Protein AF-A0A1I8BSD0-F1 (afdb_monomer_lite)

Structure (mmCIF, N/CA/C/O backbone):
data_AF-A0A1I8BSD0-F1
#
_entry.id   AF-A0A1I8BSD0-F1
#
loop_
_atom_site.group_PDB
_atom_site.id
_atom_site.type_symbol
_atom_site.label_atom_id
_atom_site.label_alt_id
_atom_site.label_comp_id
_atom_site.label_asym_id
_atom_site.label_entity_id
_atom_site.label_seq_id
_atom_site.pdbx_PDB_ins_code
_atom_site.Cartn_x
_atom_site.Cartn_y
_atom_site.Cartn_z
_atom_site.occupancy
_atom_site.B_iso_or_equiv
_atom_site.auth_seq_id
_atom_site.auth_comp_id
_atom_site.auth_asym_id
_atom_site.auth_atom_id
_atom_site.pdbx_PDB_model_num
ATOM 1 N N . MET A 1 1 ? -6.778 7.346 25.813 1.00 37.06 1 MET A N 1
ATOM 2 C CA . MET A 1 1 ? -6.127 8.388 24.986 1.00 37.06 1 MET A CA 1
ATOM 3 C C . MET A 1 1 ? -6.977 8.605 23.728 1.00 37.06 1 MET A C 1
ATOM 5 O O . MET A 1 1 ? -6.647 8.090 22.672 1.00 37.06 1 MET A O 1
ATOM 9 N N . SER A 1 2 ? -8.129 9.279 23.855 1.00 43.00 2 SER A N 1
ATOM 10 C CA . SER A 1 2 ? -9.107 9.476 22.762 1.00 43.00 2 SER A CA 1
ATOM 11 C C . SER A 1 2 ? -9.601 10.925 22.677 1.00 43.00 2 SER A C 1
ATOM 13 O O . SER A 1 2 ? -10.764 11.175 22.392 1.00 43.00 2 SER A O 1
ATOM 15 N N . LEU A 1 3 ? -8.726 11.895 22.939 1.00 45.66 3 LEU A N 1
ATOM 16 C CA . LEU A 1 3 ? -9.114 13.311 22.994 1.00 45.66 3 LEU A CA 1
ATOM 17 C C . LEU A 1 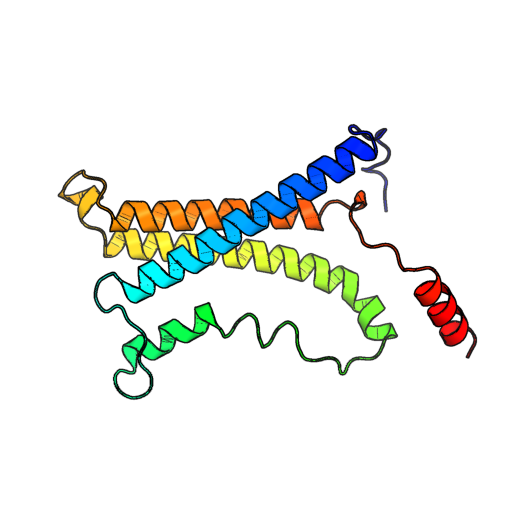3 ? -9.161 14.002 21.616 1.00 45.66 3 LEU A C 1
ATOM 19 O O . LEU A 1 3 ? -9.428 15.193 21.549 1.00 45.66 3 LEU A O 1
ATOM 23 N N . ILE A 1 4 ? -8.915 13.281 20.514 1.00 48.69 4 ILE A N 1
ATOM 24 C CA . ILE A 1 4 ? -8.903 13.850 19.148 1.00 48.69 4 ILE A CA 1
ATOM 25 C C . ILE A 1 4 ? -10.185 13.500 18.355 1.00 48.69 4 ILE A C 1
ATOM 27 O O . ILE A 1 4 ? -10.426 14.070 17.297 1.00 48.69 4 ILE A O 1
ATOM 31 N N . PHE A 1 5 ? -11.054 12.615 18.862 1.00 50.19 5 PHE A N 1
ATOM 32 C CA . PHE A 1 5 ? -12.169 12.039 18.084 1.00 50.19 5 PHE A CA 1
ATOM 33 C C . PHE A 1 5 ? -13.576 12.258 18.671 1.00 50.19 5 PHE A C 1
ATOM 35 O O . PHE A 1 5 ? -14.517 11.597 18.244 1.00 50.19 5 PHE A O 1
ATOM 42 N N . GLU A 1 6 ? -13.754 13.199 19.604 1.00 49.94 6 GLU A N 1
ATOM 43 C CA . GLU A 1 6 ? -15.087 13.622 20.084 1.00 49.94 6 GLU A CA 1
ATOM 44 C C . GLU A 1 6 ? -15.738 14.697 19.192 1.00 49.94 6 GLU A C 1
ATOM 46 O O . GLU A 1 6 ? -16.582 15.473 19.634 1.00 49.94 6 GLU A O 1
ATOM 51 N N . SER A 1 7 ? -15.359 14.782 17.915 1.00 58.72 7 SER A N 1
ATOM 52 C CA . SER A 1 7 ? -16.162 15.542 16.958 1.00 58.72 7 SER A CA 1
ATOM 53 C C . SER A 1 7 ? -17.447 14.756 16.660 1.00 58.72 7 SER A C 1
ATOM 55 O O . SER A 1 7 ? -17.380 13.535 16.475 1.00 58.72 7 SER A O 1
ATOM 57 N N . PRO A 1 8 ? -18.627 15.410 16.612 1.00 62.12 8 PRO A N 1
ATOM 58 C CA . PRO A 1 8 ? -19.833 14.747 16.137 1.00 62.12 8 PRO A CA 1
ATOM 59 C C . PRO A 1 8 ? -19.532 14.143 14.762 1.00 62.12 8 PRO A C 1
ATOM 61 O O . PRO A 1 8 ? -18.836 14.774 13.957 1.00 62.12 8 PRO A O 1
ATOM 64 N N . PRO A 1 9 ? -19.985 12.908 14.500 1.00 64.31 9 PRO A N 1
ATOM 65 C CA . PRO A 1 9 ? -19.589 12.205 13.297 1.00 64.31 9 PRO A CA 1
ATOM 66 C C . PRO A 1 9 ? -20.017 13.027 12.080 1.00 64.31 9 PRO A C 1
ATOM 68 O O . PRO A 1 9 ? -21.200 13.295 11.888 1.00 64.31 9 PRO A O 1
ATOM 71 N N . LEU A 1 10 ? -19.036 13.429 11.264 1.00 74.62 10 LEU A N 1
ATOM 72 C CA . LEU A 1 10 ? -19.262 14.186 10.026 1.00 74.62 10 LEU A CA 1
ATOM 73 C C . LEU A 1 10 ? -20.237 13.452 9.085 1.00 74.62 10 LEU A C 1
ATOM 75 O O . LEU A 1 10 ? -20.936 14.079 8.296 1.00 74.62 10 LEU A O 1
ATOM 79 N N . LEU A 1 11 ? -20.259 12.119 9.165 1.00 83.00 11 LEU A N 1
ATOM 80 C CA . LEU A 1 11 ? -21.088 11.234 8.357 1.00 83.00 11 LEU A CA 1
ATOM 81 C C . LEU A 1 11 ? -22.011 10.414 9.252 1.00 83.00 11 LEU A C 1
ATOM 83 O O . LEU A 1 11 ? -21.569 9.858 10.261 1.00 83.00 11 LEU A O 1
ATOM 87 N N . ASP A 1 12 ? -23.264 10.264 8.831 1.00 88.06 12 ASP A N 1
ATOM 88 C CA . ASP A 1 12 ? -24.178 9.329 9.479 1.00 88.06 12 ASP A CA 1
ATOM 89 C C . ASP A 1 12 ? -23.710 7.868 9.304 1.00 88.06 12 ASP A C 1
ATOM 91 O O . ASP A 1 12 ? -22.808 7.543 8.523 1.00 88.06 12 ASP A O 1
ATOM 95 N N . GLU A 1 13 ? -24.327 6.949 10.044 1.00 87.19 13 GLU A N 1
ATOM 96 C CA . GLU A 1 13 ? -23.954 5.536 10.016 1.00 87.19 13 GLU A CA 1
ATOM 97 C C . GLU A 1 13 ? -24.096 4.893 8.632 1.00 87.19 13 GLU A C 1
ATOM 99 O O . GLU A 1 13 ? -23.191 4.190 8.179 1.00 87.19 13 GLU A O 1
ATOM 104 N N . ARG A 1 14 ? -25.182 5.198 7.917 1.00 89.38 14 ARG A N 1
ATOM 105 C CA . ARG A 1 14 ? -25.447 4.689 6.567 1.00 89.38 14 ARG A CA 1
ATOM 106 C C . ARG A 1 14 ? -24.429 5.235 5.567 1.00 89.38 14 ARG A C 1
ATOM 108 O O . ARG A 1 14 ? -23.956 4.490 4.710 1.00 89.38 14 ARG A O 1
ATOM 115 N N . GLN A 1 15 ? -24.100 6.520 5.648 1.00 89.31 15 GLN A N 1
ATOM 116 C CA . GLN A 1 15 ? -23.080 7.176 4.835 1.00 89.31 15 GLN A CA 1
ATOM 117 C C . GLN A 1 15 ? -21.698 6.582 5.111 1.00 89.31 15 GLN A C 1
ATOM 119 O O . GLN A 1 15 ? -20.965 6.291 4.170 1.00 89.31 15 GLN A O 1
ATOM 124 N N . SER A 1 16 ? -21.371 6.325 6.379 1.00 89.69 16 SER A N 1
ATOM 125 C CA . SER A 1 16 ? -20.115 5.693 6.782 1.00 89.69 16 SER A CA 1
ATOM 126 C C . SER A 1 16 ? -19.973 4.275 6.220 1.00 89.69 16 SER A C 1
ATOM 128 O O . SER A 1 16 ? -18.923 3.949 5.669 1.00 89.69 16 SER A O 1
ATOM 130 N N . THR A 1 17 ? -21.024 3.450 6.280 1.00 90.44 17 THR A N 1
ATOM 131 C CA . THR A 1 17 ? -21.013 2.100 5.688 1.00 90.44 17 THR A CA 1
ATOM 132 C C . THR A 1 17 ? -20.893 2.148 4.166 1.00 90.44 17 THR A C 1
ATOM 134 O O . THR A 1 17 ? -20.159 1.357 3.577 1.00 90.44 17 THR A O 1
ATOM 137 N N . LYS A 1 18 ? -21.571 3.096 3.504 1.00 93.06 18 LYS A N 1
ATOM 138 C CA . LYS A 1 18 ? -21.417 3.301 2.056 1.00 93.06 18 LYS A CA 1
ATOM 139 C C . LYS A 1 18 ? -19.986 3.694 1.696 1.00 93.06 18 LYS A C 1
ATOM 141 O O . LYS A 1 18 ? -19.425 3.113 0.776 1.00 93.06 18 LYS A O 1
ATOM 146 N N . LEU A 1 19 ? -19.394 4.637 2.431 1.00 91.81 19 LEU A N 1
ATOM 147 C CA . LEU A 1 19 ? -18.009 5.059 2.228 1.00 91.81 19 LEU A CA 1
ATOM 148 C C . LEU A 1 19 ? -17.032 3.894 2.4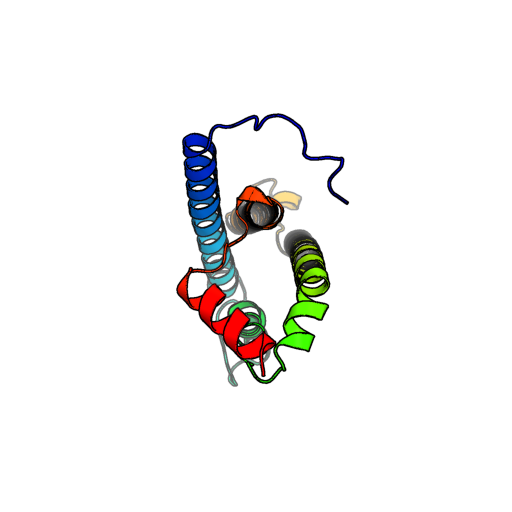22 1.00 91.81 19 LEU A C 1
ATOM 150 O O . LEU A 1 19 ? -16.159 3.706 1.581 1.00 91.81 19 LEU A O 1
ATOM 154 N N . PHE A 1 20 ? -17.215 3.087 3.472 1.00 92.06 20 PHE A N 1
ATOM 155 C CA . PHE A 1 20 ? -16.434 1.867 3.690 1.00 92.06 20 PHE A CA 1
ATOM 156 C C . PHE A 1 20 ? -16.509 0.931 2.480 1.00 92.06 20 PHE A C 1
ATOM 158 O O . PHE A 1 20 ? -15.478 0.550 1.936 1.00 92.06 20 PHE A O 1
ATOM 165 N N . ASN A 1 21 ? -17.720 0.617 2.010 1.00 93.44 21 ASN A N 1
ATOM 166 C CA . ASN A 1 21 ? -17.916 -0.282 0.872 1.00 93.44 21 ASN A CA 1
ATOM 167 C C . ASN A 1 21 ? -17.304 0.277 -0.418 1.00 93.44 21 ASN A C 1
ATOM 169 O O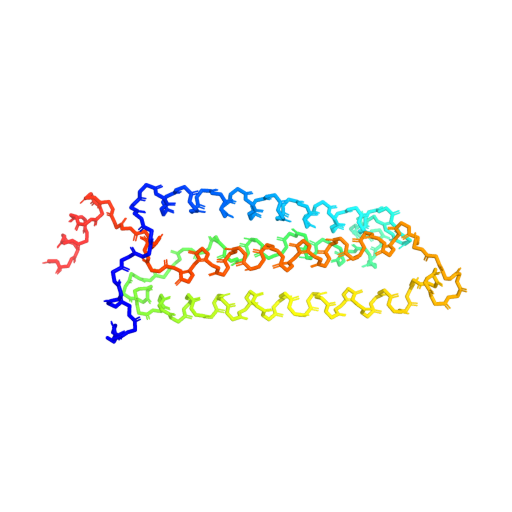 . ASN A 1 21 ? -16.682 -0.469 -1.169 1.00 93.44 21 ASN A O 1
ATOM 173 N N . TYR A 1 22 ? -17.438 1.581 -0.672 1.00 94.06 22 TYR A N 1
ATOM 174 C CA . TYR A 1 22 ? -16.822 2.209 -1.840 1.00 94.06 22 TYR A CA 1
ATOM 175 C C . TYR A 1 22 ? -15.297 2.165 -1.777 1.00 94.06 22 TYR A C 1
ATOM 177 O O . TYR A 1 22 ? -14.672 1.776 -2.760 1.00 94.06 22 TYR A O 1
ATOM 185 N N . LEU A 1 23 ? -14.697 2.505 -0.634 1.00 91.94 23 LEU A N 1
ATOM 186 C CA . LEU A 1 23 ? -13.247 2.418 -0.441 1.00 91.94 23 LEU A CA 1
ATOM 187 C C . LEU A 1 23 ? -12.742 0.977 -0.540 1.00 91.94 23 LEU A C 1
ATOM 189 O O . LEU A 1 23 ? -11.672 0.740 -1.094 1.00 91.94 23 LEU A O 1
ATOM 193 N N . PHE A 1 24 ? -13.516 0.015 -0.040 1.00 92.56 24 PHE A N 1
ATOM 194 C CA . PHE A 1 24 ? -13.203 -1.402 -0.158 1.00 92.56 24 PHE A CA 1
ATOM 195 C C . PHE A 1 24 ? -13.224 -1.866 -1.617 1.00 92.56 24 PHE A C 1
ATOM 197 O O . PHE A 1 24 ? -12.249 -2.442 -2.086 1.00 92.56 24 PHE A O 1
ATOM 204 N N . ILE A 1 25 ? -14.288 -1.574 -2.369 1.00 95.38 25 ILE A N 1
ATOM 205 C CA . ILE A 1 25 ? -14.370 -1.932 -3.794 1.00 95.38 25 ILE A CA 1
ATOM 206 C C . ILE A 1 25 ? -13.241 -1.254 -4.578 1.00 95.38 25 ILE A C 1
ATOM 208 O O . ILE A 1 25 ? -12.577 -1.894 -5.391 1.00 95.38 25 ILE A O 1
ATOM 212 N N . LEU A 1 26 ? -12.976 0.023 -4.296 1.00 93.62 26 LEU A N 1
ATOM 213 C CA . LEU A 1 26 ? -11.900 0.777 -4.929 1.00 93.62 26 LEU A CA 1
ATOM 214 C C . LEU A 1 26 ? -10.520 0.166 -4.635 1.00 93.62 26 LEU A C 1
ATOM 216 O O . LEU A 1 26 ? -9.699 0.062 -5.547 1.00 93.62 26 LEU A O 1
ATOM 220 N N . SER A 1 27 ? -10.274 -0.294 -3.403 1.00 90.00 27 SER A N 1
ATOM 221 C CA . SER A 1 27 ? -9.025 -0.979 -3.057 1.00 90.00 27 SER A CA 1
ATOM 222 C C . SER A 1 27 ? -8.878 -2.305 -3.801 1.00 90.00 27 SER A C 1
ATOM 224 O O . SER A 1 27 ? -7.791 -2.585 -4.301 1.00 90.00 27 SER A O 1
ATOM 226 N N . GLN A 1 28 ? -9.956 -3.080 -3.967 1.00 92.31 28 GLN A N 1
ATOM 227 C CA . GLN A 1 28 ? -9.911 -4.312 -4.761 1.00 92.31 28 GLN A CA 1
ATOM 228 C C . GLN A 1 28 ? -9.584 -4.017 -6.228 1.00 92.31 28 GLN A C 1
ATOM 230 O O . GLN A 1 28 ? -8.724 -4.678 -6.803 1.00 92.31 28 GLN A O 1
ATOM 235 N N . CYS A 1 29 ? -10.198 -2.988 -6.821 1.00 92.94 29 CYS A N 1
ATOM 236 C CA . CYS A 1 29 ? -9.908 -2.578 -8.195 1.00 92.94 29 CYS A CA 1
ATOM 237 C C . CYS A 1 29 ? -8.435 -2.179 -8.381 1.00 92.94 29 CYS A C 1
ATOM 239 O O . CYS A 1 29 ? -7.791 -2.653 -9.316 1.00 92.94 29 CYS A O 1
ATOM 241 N N . PHE A 1 30 ? -7.882 -1.350 -7.487 1.00 89.69 30 PHE A N 1
ATOM 242 C CA . PHE A 1 30 ? -6.465 -0.976 -7.547 1.00 89.69 30 PHE A CA 1
ATOM 243 C C . PHE A 1 30 ? -5.530 -2.163 -7.295 1.00 89.69 30 PHE A C 1
ATOM 245 O O . PHE A 1 30 ? -4.522 -2.289 -7.985 1.00 89.69 30 PHE A O 1
ATOM 252 N N . GLY A 1 31 ? -5.867 -3.047 -6.352 1.00 82.81 31 GLY A N 1
ATOM 253 C CA . GLY A 1 31 ? -5.085 -4.249 -6.061 1.00 82.81 31 GLY A CA 1
ATOM 254 C C . GLY A 1 31 ? -5.044 -5.212 -7.247 1.00 82.81 31 GLY A C 1
ATOM 255 O O . GLY A 1 31 ? -3.972 -5.666 -7.637 1.00 82.81 31 GLY A O 1
ATOM 256 N N . ILE A 1 32 ? -6.192 -5.459 -7.882 1.00 87.31 32 ILE A N 1
ATOM 257 C CA . ILE A 1 32 ? -6.290 -6.263 -9.105 1.00 87.31 32 ILE A CA 1
ATOM 258 C C . ILE A 1 32 ? -5.461 -5.626 -10.224 1.00 87.31 32 ILE A C 1
ATOM 260 O O . ILE A 1 32 ? -4.662 -6.312 -10.860 1.00 87.31 32 ILE A O 1
ATOM 264 N N . LEU A 1 33 ? -5.598 -4.312 -10.434 1.00 86.56 33 LEU A N 1
ATOM 265 C CA . LEU A 1 33 ? -4.816 -3.589 -11.436 1.00 86.56 33 LEU A CA 1
ATOM 266 C C . LEU A 1 33 ? -3.306 -3.714 -11.182 1.00 86.56 33 LEU A C 1
ATOM 268 O O . LEU A 1 33 ? -2.558 -3.937 -12.129 1.00 86.56 33 LEU A O 1
ATOM 272 N N . ALA A 1 34 ? -2.864 -3.630 -9.926 1.00 82.75 34 ALA A N 1
ATOM 273 C CA . ALA A 1 34 ? -1.462 -3.798 -9.562 1.00 82.75 34 ALA A CA 1
ATOM 274 C C . ALA A 1 34 ? -0.962 -5.226 -9.839 1.00 82.75 34 ALA A C 1
ATOM 276 O O . ALA A 1 34 ? 0.097 -5.393 -10.442 1.00 82.75 34 ALA A O 1
ATOM 277 N N . VAL A 1 35 ?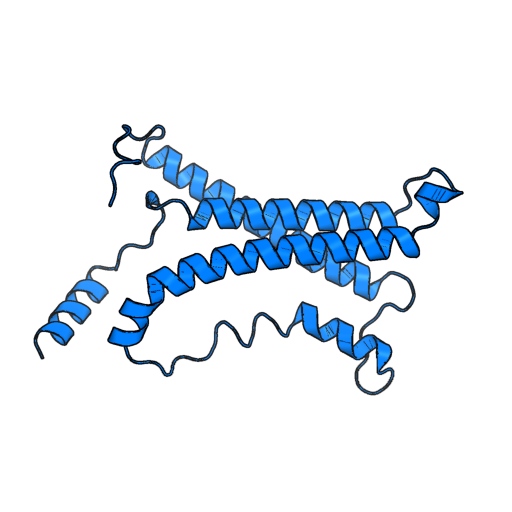 -1.736 -6.256 -9.469 1.00 83.06 35 VAL A N 1
ATOM 278 C CA . VAL A 1 35 ? -1.385 -7.667 -9.716 1.00 83.06 35 VAL A CA 1
ATOM 279 C C . VAL A 1 35 ? -1.250 -7.947 -11.213 1.00 83.06 35 VAL A C 1
ATOM 281 O O . VAL A 1 35 ? -0.234 -8.490 -11.647 1.00 83.06 35 VAL A O 1
ATOM 284 N N . PHE A 1 36 ? -2.233 -7.536 -12.018 1.00 84.75 36 PHE A N 1
ATOM 285 C CA . PHE A 1 36 ? -2.161 -7.699 -13.471 1.00 84.75 36 PHE A CA 1
ATOM 286 C C . PHE A 1 36 ? -1.060 -6.838 -14.091 1.00 84.75 36 PHE A C 1
ATOM 288 O O . PHE A 1 36 ? -0.373 -7.303 -14.994 1.00 84.75 36 PHE A O 1
ATOM 295 N N . GLY A 1 37 ? -0.848 -5.617 -13.597 1.00 81.06 37 GLY A N 1
ATOM 296 C CA . GLY A 1 37 ? 0.216 -4.731 -14.058 1.00 81.06 37 GLY A CA 1
ATOM 297 C C . GLY A 1 37 ? 1.603 -5.339 -13.859 1.00 81.06 37 GLY A C 1
ATOM 298 O O . GLY A 1 37 ? 2.390 -5.364 -14.802 1.00 81.06 37 GLY A O 1
ATOM 299 N N . VAL A 1 38 ? 1.877 -5.903 -12.676 1.00 80.19 38 VAL A N 1
ATOM 300 C CA . VAL A 1 38 ? 3.123 -6.640 -12.403 1.00 80.19 38 VAL A CA 1
ATOM 301 C C . VAL A 1 38 ? 3.217 -7.880 -13.287 1.00 80.19 38 VAL A C 1
ATOM 303 O O . VAL A 1 38 ? 4.240 -8.082 -13.929 1.00 80.19 38 VAL A O 1
ATOM 306 N N . ALA A 1 39 ? 2.161 -8.691 -13.387 1.00 79.88 39 ALA A N 1
ATOM 307 C CA . ALA A 1 39 ? 2.188 -9.902 -14.208 1.00 79.88 39 ALA A CA 1
ATOM 308 C C . ALA A 1 39 ? 2.457 -9.604 -15.696 1.00 79.88 39 ALA A C 1
ATOM 310 O O . ALA A 1 39 ? 3.264 -10.284 -16.326 1.00 79.88 39 ALA A O 1
ATOM 311 N N . ILE A 1 40 ? 1.822 -8.567 -16.250 1.00 83.44 40 ILE A N 1
ATOM 312 C CA . ILE A 1 40 ? 2.036 -8.126 -17.633 1.00 83.44 40 ILE A CA 1
ATOM 313 C C . ILE A 1 40 ? 3.440 -7.548 -17.794 1.00 83.44 40 ILE A C 1
ATOM 315 O O . ILE A 1 40 ? 4.107 -7.853 -18.777 1.00 83.44 40 ILE A O 1
ATOM 319 N N . TRP A 1 41 ? 3.920 -6.748 -16.841 1.00 78.19 41 TRP A N 1
ATOM 320 C CA . TRP A 1 41 ? 5.264 -6.183 -16.914 1.00 78.19 41 TRP A CA 1
ATOM 321 C C . TRP A 1 41 ? 6.338 -7.277 -16.921 1.00 78.19 41 TRP A C 1
ATOM 323 O O . TRP A 1 41 ? 7.174 -7.299 -17.822 1.00 78.19 41 TRP A O 1
ATOM 333 N N . MET A 1 42 ? 6.252 -8.229 -15.989 1.00 76.69 42 MET A N 1
ATOM 334 C CA . MET A 1 42 ? 7.199 -9.343 -15.876 1.00 76.69 42 MET A CA 1
ATOM 335 C C . MET A 1 42 ? 7.041 -10.375 -17.004 1.00 76.69 42 MET A C 1
ATOM 337 O O . MET A 1 42 ? 7.971 -11.126 -17.281 1.00 76.69 42 MET A O 1
ATOM 341 N N . GLY A 1 43 ? 5.873 -10.447 -17.651 1.00 76.50 43 GLY A N 1
ATOM 342 C CA . GLY A 1 43 ? 5.571 -11.432 -18.693 1.00 76.50 43 GLY A CA 1
ATOM 343 C C . GLY A 1 43 ? 5.753 -10.950 -20.135 1.00 76.50 43 GLY A C 1
ATOM 344 O O . GLY A 1 43 ? 6.089 -11.761 -20.992 1.00 76.50 43 GLY A O 1
ATOM 345 N N . ALA A 1 44 ? 5.512 -9.667 -20.424 1.00 80.19 44 ALA A N 1
ATOM 346 C CA . ALA A 1 44 ? 5.343 -9.167 -21.795 1.00 80.19 44 ALA A CA 1
ATOM 347 C C . ALA A 1 44 ? 6.436 -8.199 -22.286 1.00 80.19 44 ALA A C 1
ATOM 349 O O . ALA A 1 44 ? 6.462 -7.890 -23.477 1.00 80.19 44 ALA A O 1
ATOM 350 N N . PHE A 1 45 ? 7.319 -7.701 -21.415 1.00 76.00 45 PHE A N 1
ATOM 351 C CA . PHE A 1 45 ? 8.410 -6.782 -21.785 1.00 76.00 45 PHE A CA 1
ATOM 352 C C . PHE A 1 45 ? 9.788 -7.467 -21.670 1.00 76.00 45 PHE A C 1
ATOM 354 O O . PHE A 1 45 ? 9.865 -8.548 -21.100 1.00 76.00 45 PHE A O 1
ATOM 361 N N . GLU A 1 46 ? 10.841 -6.893 -22.283 1.00 57.50 46 GLU A N 1
ATOM 362 C CA . GLU A 1 46 ? 12.130 -7.574 -22.578 1.00 57.50 46 GLU A CA 1
ATOM 363 C C . GLU A 1 46 ? 12.725 -8.367 -21.406 1.00 57.50 46 GLU A C 1
ATOM 365 O O . GLU A 1 46 ? 12.689 -7.922 -20.261 1.00 57.50 46 GLU A O 1
ATOM 370 N N . ASP A 1 47 ? 13.252 -9.550 -21.745 1.00 62.69 47 ASP A N 1
ATOM 371 C CA . ASP A 1 47 ? 13.669 -10.656 -20.865 1.00 62.69 47 ASP A CA 1
ATOM 372 C C . ASP A 1 47 ? 12.560 -11.259 -19.977 1.00 62.69 47 ASP A C 1
ATOM 374 O O . ASP A 1 47 ? 12.816 -12.118 -19.131 1.00 62.69 47 ASP A O 1
ATOM 378 N N . GLY A 1 48 ? 11.302 -10.887 -20.227 1.00 64.62 48 GLY A N 1
ATOM 379 C CA . GLY A 1 48 ? 10.127 -11.376 -19.518 1.00 64.62 48 GLY A CA 1
ATOM 380 C C . GLY A 1 48 ? 9.860 -12.883 -19.631 1.00 64.62 48 GLY A C 1
ATOM 381 O O . GLY A 1 48 ? 10.495 -13.644 -20.375 1.00 64.62 48 GLY A O 1
ATOM 382 N N . GLY A 1 49 ? 8.888 -13.323 -18.838 1.00 71.75 49 GLY A N 1
ATOM 383 C CA . GLY A 1 49 ? 8.503 -14.717 -18.660 1.00 71.75 49 GLY A CA 1
ATOM 384 C C . GLY A 1 49 ? 8.850 -15.237 -17.268 1.00 71.75 49 GLY A C 1
ATOM 385 O O . GLY A 1 49 ? 9.517 -14.584 -16.468 1.00 71.75 49 GLY A O 1
ATOM 386 N N . PHE A 1 50 ? 8.377 -16.439 -16.977 1.00 75.94 50 PHE A N 1
ATOM 387 C CA . PHE A 1 50 ? 8.639 -17.125 -15.722 1.00 75.94 50 PHE A CA 1
ATOM 388 C C . PHE A 1 50 ? 9.408 -18.402 -16.035 1.00 75.94 50 PHE A C 1
ATOM 390 O O . PHE A 1 50 ? 8.922 -19.233 -16.798 1.00 75.94 50 PHE A O 1
ATOM 397 N N . ALA A 1 51 ? 10.594 -18.568 -15.456 1.00 75.75 51 ALA A N 1
ATOM 398 C CA . ALA A 1 51 ? 11.372 -19.792 -15.607 1.00 75.75 51 ALA A CA 1
ATOM 399 C C . ALA A 1 51 ? 11.796 -20.317 -14.240 1.00 75.75 51 ALA A C 1
ATOM 401 O O . ALA A 1 51 ? 12.012 -19.552 -13.300 1.00 75.75 51 ALA A O 1
ATOM 402 N N . TRP A 1 52 ? 11.869 -21.640 -14.137 1.00 75.75 52 TRP A N 1
ATOM 403 C CA . TRP A 1 52 ? 12.378 -22.309 -12.951 1.00 75.75 52 TRP A CA 1
ATOM 404 C C . TRP A 1 52 ? 13.873 -22.588 -13.129 1.00 75.75 52 TRP A C 1
ATOM 406 O O . TRP A 1 52 ? 14.666 -21.657 -13.187 1.00 75.75 52 TRP A O 1
ATOM 416 N N . SER A 1 53 ? 14.287 -23.844 -13.284 1.00 78.62 53 SER A N 1
ATOM 417 C CA . SER A 1 53 ? 15.699 -24.227 -13.429 1.00 78.62 53 SER A CA 1
ATOM 418 C C . SER A 1 53 ? 16.318 -23.905 -14.792 1.00 78.62 53 SER A C 1
ATOM 420 O O . SER A 1 53 ? 17.536 -23.951 -14.916 1.00 78.62 53 SER A O 1
ATOM 422 N N . GLU A 1 54 ? 15.504 -23.617 -15.807 1.00 82.31 54 GLU A N 1
ATOM 423 C CA . GLU A 1 54 ? 15.978 -23.377 -17.178 1.00 82.31 54 GLU A CA 1
ATOM 424 C C . GLU A 1 54 ? 16.693 -22.031 -17.326 1.00 82.31 54 GLU A C 1
ATOM 426 O O . GLU A 1 54 ? 17.672 -21.936 -18.061 1.00 82.31 54 GLU A O 1
ATOM 431 N N . ASP A 1 55 ? 16.238 -21.009 -16.597 1.00 78.50 55 ASP A N 1
ATOM 432 C CA . ASP A 1 55 ? 16.839 -19.677 -16.612 1.00 78.50 55 ASP A CA 1
ATOM 433 C C . ASP A 1 55 ? 16.800 -19.052 -15.204 1.00 78.50 55 ASP A C 1
ATOM 435 O O . ASP A 1 55 ? 15.768 -18.517 -14.778 1.00 78.50 55 ASP A O 1
ATOM 439 N N . PRO A 1 56 ? 17.920 -19.113 -14.456 1.00 79.75 56 PRO A N 1
ATOM 440 C CA . PRO A 1 56 ? 18.018 -18.577 -13.101 1.00 79.75 56 PRO A CA 1
ATOM 441 C C . PRO A 1 56 ? 17.704 -17.083 -12.992 1.00 79.75 56 PRO A C 1
ATOM 443 O O . PRO A 1 56 ? 17.262 -16.637 -11.933 1.00 79.75 56 PRO A O 1
ATOM 446 N N . SER A 1 57 ? 17.891 -16.310 -14.068 1.00 75.19 57 SER A N 1
ATOM 447 C CA . SER A 1 57 ? 17.606 -14.872 -14.061 1.00 75.19 57 SER A CA 1
ATOM 448 C C . SER A 1 57 ? 16.110 -14.572 -13.875 1.00 75.19 57 SER A C 1
ATOM 450 O O . SER A 1 57 ? 15.754 -13.569 -13.260 1.00 75.19 57 SER A O 1
ATOM 452 N N . LYS A 1 58 ? 15.228 -15.496 -14.290 1.00 77.62 58 LYS A N 1
ATOM 453 C CA . LYS A 1 58 ? 13.762 -15.350 -14.221 1.00 77.62 58 LYS A CA 1
ATOM 454 C C . LYS A 1 58 ? 13.133 -15.970 -12.973 1.00 77.62 58 LYS A C 1
ATOM 456 O O . LYS A 1 58 ? 11.956 -15.732 -12.703 1.00 77.62 58 LYS A O 1
ATOM 461 N N . GLN A 1 59 ? 13.888 -16.727 -12.171 1.00 76.19 59 GLN A N 1
ATOM 462 C CA . GLN A 1 59 ? 13.381 -17.319 -10.921 1.00 76.19 59 GLN A CA 1
ATOM 463 C C . GLN A 1 59 ? 12.931 -16.248 -9.921 1.00 76.19 59 GLN A C 1
ATOM 465 O O . GLN A 1 59 ? 11.933 -16.423 -9.218 1.00 76.19 59 GLN A O 1
ATOM 470 N N . PHE A 1 60 ? 13.628 -15.107 -9.889 1.00 71.69 60 PHE A N 1
ATOM 471 C CA . PHE A 1 60 ? 13.290 -13.998 -9.001 1.00 71.69 60 PHE A CA 1
ATOM 472 C C . PHE A 1 60 ? 11.907 -13.400 -9.303 1.00 71.69 60 PHE A C 1
ATOM 474 O O . PHE A 1 60 ? 11.284 -12.851 -8.400 1.00 71.69 60 PHE A O 1
ATOM 481 N N . HIS A 1 61 ? 11.369 -13.575 -10.519 1.00 75.44 61 HIS A N 1
ATOM 482 C CA . HIS A 1 61 ? 10.048 -13.064 -10.904 1.00 75.44 61 HIS A CA 1
ATOM 483 C C . HIS A 1 61 ? 8.906 -13.680 -10.076 1.00 75.44 61 HIS A C 1
ATOM 485 O O . HIS A 1 61 ? 7.903 -13.016 -9.841 1.00 75.44 61 HIS A O 1
ATOM 491 N N . TYR A 1 62 ? 9.067 -14.909 -9.568 1.00 70.69 62 TYR A N 1
ATOM 492 C CA . TYR A 1 62 ? 8.076 -15.569 -8.705 1.00 70.69 62 TYR A CA 1
ATOM 493 C C . TYR A 1 62 ? 8.016 -14.984 -7.290 1.00 70.69 62 TYR A C 1
ATOM 495 O O . TYR A 1 62 ? 6.972 -15.022 -6.634 1.00 70.69 62 TYR A O 1
ATOM 503 N N . HIS A 1 63 ? 9.138 -14.462 -6.797 1.00 67.81 63 HIS A N 1
ATOM 504 C CA . HIS A 1 63 ? 9.283 -14.039 -5.410 1.00 67.81 63 HIS A CA 1
ATOM 505 C C . HIS A 1 63 ? 8.347 -12.873 -5.024 1.00 67.81 63 HIS A C 1
ATOM 507 O O . HIS A 1 63 ? 7.635 -13.010 -4.024 1.00 67.81 63 HIS A O 1
ATOM 513 N N . PRO A 1 64 ? 8.253 -11.765 -5.793 1.00 62.50 64 PRO A N 1
ATOM 514 C CA . PRO A 1 64 ? 7.265 -10.721 -5.530 1.00 62.50 64 PRO A CA 1
ATOM 515 C C . PRO A 1 64 ? 5.820 -11.183 -5.788 1.00 62.50 64 PRO A C 1
ATOM 517 O O . PRO A 1 64 ? 4.909 -10.659 -5.152 1.00 62.50 64 PRO A O 1
ATOM 520 N N . THR A 1 65 ? 5.585 -12.169 -6.665 1.00 66.44 65 THR A N 1
ATOM 521 C CA . THR A 1 65 ? 4.229 -12.652 -6.996 1.00 66.44 65 THR A CA 1
ATOM 522 C C . THR A 1 65 ? 3.630 -13.555 -5.915 1.00 66.44 65 THR A C 1
ATOM 524 O O . THR A 1 65 ? 2.438 -13.455 -5.636 1.00 66.44 65 THR A O 1
ATOM 527 N N . PHE A 1 66 ? 4.429 -14.428 -5.293 1.00 67.25 66 PHE A N 1
ATOM 528 C CA . PHE A 1 66 ? 3.908 -15.487 -4.416 1.00 67.25 66 PHE A CA 1
ATOM 529 C C . PHE A 1 66 ? 4.444 -15.447 -2.975 1.00 67.25 66 PHE A C 1
ATOM 531 O O . PHE A 1 66 ? 3.740 -15.859 -2.051 1.00 67.25 66 PHE A O 1
ATOM 538 N N . GLY A 1 67 ? 5.658 -14.931 -2.743 1.00 57.28 67 GLY A N 1
ATOM 539 C CA . GLY A 1 67 ? 6.351 -15.060 -1.451 1.00 57.28 67 GLY A CA 1
ATOM 540 C C . GLY A 1 67 ? 5.707 -14.293 -0.287 1.00 57.28 67 GLY A C 1
ATOM 541 O O . GLY A 1 67 ? 5.729 -14.758 0.852 1.00 57.28 67 GLY A O 1
ATOM 542 N N . ALA A 1 68 ? 5.085 -13.142 -0.554 1.00 57.12 68 ALA A N 1
ATOM 543 C CA . ALA A 1 68 ? 4.548 -12.270 0.496 1.00 57.12 68 ALA A CA 1
ATOM 544 C C . ALA A 1 68 ? 3.248 -12.792 1.144 1.00 57.12 68 ALA A C 1
ATOM 546 O O . ALA A 1 68 ? 3.007 -12.554 2.330 1.00 57.12 68 ALA A O 1
ATOM 547 N N . GLY A 1 69 ? 2.413 -13.518 0.392 1.00 54.22 69 GLY A N 1
ATOM 548 C CA . GLY A 1 69 ? 1.111 -13.993 0.877 1.00 54.22 69 GLY A CA 1
ATOM 549 C C . GLY A 1 69 ? 1.200 -15.221 1.786 1.00 54.22 69 GLY A C 1
ATOM 550 O O . GLY A 1 69 ? 0.413 -15.364 2.719 1.00 54.22 69 GLY A O 1
ATOM 551 N N . PHE A 1 70 ? 2.177 -16.098 1.546 1.00 52.94 70 PHE A N 1
ATOM 552 C CA . PHE A 1 70 ? 2.253 -17.392 2.228 1.00 52.94 70 PHE A CA 1
ATOM 553 C C . PHE A 1 70 ? 2.816 -17.286 3.655 1.00 52.94 70 PHE A C 1
ATOM 555 O O . PHE A 1 70 ? 2.317 -17.932 4.573 1.00 52.94 70 PHE A O 1
ATOM 562 N N . LEU A 1 71 ? 3.824 -16.432 3.865 1.00 52.91 71 LEU A N 1
ATOM 563 C CA . LEU A 1 71 ? 4.511 -16.296 5.157 1.00 52.91 71 LEU A CA 1
ATOM 564 C C . LEU A 1 71 ? 3.742 -15.449 6.183 1.00 52.91 71 LEU A C 1
ATOM 566 O O . LEU A 1 71 ? 3.964 -15.594 7.382 1.00 52.91 71 LEU A O 1
ATOM 570 N N . THR A 1 72 ? 2.846 -14.567 5.735 1.00 51.41 72 THR A N 1
ATOM 571 C CA . THR A 1 72 ? 2.175 -13.586 6.605 1.00 51.41 72 THR A CA 1
ATOM 572 C C . THR A 1 72 ? 0.847 -14.077 7.185 1.00 51.41 72 THR A C 1
ATOM 574 O O . THR A 1 72 ? 0.485 -13.657 8.281 1.00 51.41 72 THR A O 1
ATOM 577 N N . PHE A 1 73 ? 0.133 -14.980 6.500 1.00 47.12 73 PHE A N 1
ATOM 578 C CA . PHE A 1 73 ? -1.240 -15.358 6.870 1.00 47.12 73 PHE A CA 1
ATOM 579 C C . PHE A 1 73 ? -1.401 -16.728 7.551 1.00 47.12 73 PHE A C 1
ATOM 581 O O . PHE A 1 73 ? -2.416 -16.946 8.211 1.00 47.12 73 PHE A O 1
ATOM 588 N N . PHE A 1 74 ? -0.447 -17.657 7.420 1.00 53.84 74 PHE A N 1
ATOM 589 C CA . PHE A 1 74 ? -0.731 -19.086 7.642 1.00 53.84 74 PHE A CA 1
ATOM 590 C C . PHE A 1 74 ? -0.133 -19.749 8.902 1.00 53.84 74 PHE A C 1
ATOM 592 O O . PHE A 1 74 ? -0.328 -20.951 9.062 1.00 53.84 74 PHE A O 1
ATOM 599 N N . TRP A 1 75 ? 0.541 -19.042 9.826 1.00 54.12 75 TRP A N 1
ATOM 600 C CA . TRP A 1 75 ? 1.141 -19.674 11.026 1.00 54.12 75 TRP A CA 1
ATOM 601 C C . TRP A 1 75 ? 0.410 -19.340 12.354 1.00 54.12 75 TRP A C 1
ATOM 603 O O . TRP A 1 75 ? 0.587 -18.240 12.882 1.00 54.12 75 TRP A O 1
ATOM 613 N N . PRO A 1 76 ? -0.380 -20.263 12.956 1.00 55.34 76 PRO A N 1
ATOM 614 C CA . PRO A 1 76 ? -1.312 -19.944 14.049 1.00 55.34 76 PRO A CA 1
ATOM 615 C C . PRO A 1 76 ? -0.894 -20.439 15.457 1.00 55.34 76 PRO A C 1
ATOM 617 O O . PRO A 1 76 ? -1.763 -20.717 16.281 1.00 55.34 76 PRO A O 1
ATOM 620 N N . GLY A 1 77 ? 0.402 -20.554 15.774 1.00 65.19 77 GLY A N 1
ATOM 621 C CA . GLY A 1 77 ? 0.890 -21.227 16.999 1.00 65.19 77 GLY A CA 1
ATOM 622 C C . GLY A 1 77 ? 1.017 -20.410 18.304 1.00 65.19 77 GLY A C 1
ATOM 623 O O . GLY A 1 77 ? 1.549 -20.933 19.276 1.00 65.19 77 GLY A O 1
ATOM 624 N N . LEU A 1 78 ? 0.603 -19.137 18.357 1.00 68.00 78 LEU A N 1
ATOM 625 C CA . LEU A 1 78 ? 0.859 -18.242 19.513 1.00 68.00 78 LEU A CA 1
ATOM 626 C C . LEU A 1 78 ? -0.292 -18.216 20.542 1.00 68.00 78 LEU A C 1
ATOM 628 O O . LEU A 1 78 ? -1.450 -18.306 20.136 1.00 68.00 78 LEU A O 1
ATOM 632 N N . SER A 1 79 ? -0.001 -18.029 21.838 1.00 79.25 79 SER A N 1
ATOM 633 C CA . SER A 1 79 ? -1.010 -17.914 22.915 1.00 79.25 79 SER A CA 1
ATOM 634 C C . SER A 1 79 ? -1.894 -16.659 22.787 1.00 79.25 79 SER A C 1
ATOM 636 O O . SER A 1 79 ? -1.486 -15.662 22.186 1.00 79.25 79 SER A O 1
ATOM 638 N N . GLN A 1 80 ? -3.117 -16.694 23.336 1.00 74.75 80 GLN A N 1
ATOM 639 C CA . GLN A 1 80 ? -4.101 -15.606 23.188 1.00 74.75 80 GLN A CA 1
ATOM 640 C C . GLN A 1 80 ? -3.672 -14.306 23.887 1.00 74.75 80 GLN A C 1
ATOM 642 O O . GLN A 1 80 ? -3.805 -13.232 23.300 1.00 74.75 80 GLN A O 1
ATOM 647 N N . ASP A 1 81 ? -3.067 -14.385 25.074 1.00 80.00 81 ASP A N 1
ATOM 648 C CA . ASP A 1 81 ? -2.585 -13.202 25.805 1.00 80.00 81 ASP A CA 1
ATOM 649 C C . ASP A 1 81 ? -1.488 -12.463 25.048 1.00 80.00 81 ASP A C 1
ATOM 651 O O . ASP A 1 81 ? -1.497 -11.235 24.931 1.00 80.00 81 ASP A O 1
ATOM 655 N N . PHE A 1 82 ? -0.575 -13.222 24.444 1.00 79.06 82 PHE A N 1
ATOM 656 C CA . PHE A 1 82 ? 0.481 -12.656 23.623 1.00 79.06 82 PHE A CA 1
ATOM 657 C C . PHE A 1 82 ? -0.087 -11.963 22.377 1.00 79.06 82 PHE A C 1
ATOM 659 O O . PHE A 1 82 ? 0.331 -10.853 22.041 1.00 79.06 82 PHE A O 1
ATOM 666 N N . ARG A 1 83 ? -1.089 -12.568 21.718 1.00 80.38 83 ARG A N 1
ATOM 667 C CA . ARG A 1 83 ? -1.787 -11.955 20.572 1.00 80.38 83 ARG A CA 1
ATOM 668 C C . ARG A 1 83 ? -2.464 -10.642 20.961 1.00 80.38 83 ARG A C 1
ATOM 670 O O . ARG A 1 83 ? -2.333 -9.666 20.225 1.00 80.38 83 ARG A O 1
ATOM 677 N N . ARG A 1 84 ? -3.147 -10.596 22.113 1.00 81.69 84 ARG A N 1
ATOM 678 C CA . ARG A 1 84 ? -3.791 -9.378 22.641 1.00 81.69 84 ARG A CA 1
ATOM 679 C C . ARG A 1 84 ? -2.755 -8.276 22.909 1.00 81.69 84 ARG A C 1
ATOM 681 O O . ARG A 1 84 ? -2.970 -7.136 22.501 1.00 81.69 84 ARG A O 1
ATOM 688 N N . ALA A 1 85 ? -1.618 -8.621 23.519 1.00 85.44 85 ALA A N 1
ATOM 689 C CA . ALA A 1 85 ? -0.555 -7.670 23.850 1.00 85.44 85 ALA A CA 1
ATOM 690 C C . ALA A 1 85 ? 0.156 -7.091 22.614 1.00 85.44 85 ALA A C 1
ATOM 692 O O . ALA A 1 85 ? 0.460 -5.897 22.576 1.00 85.44 85 ALA A O 1
ATOM 693 N N . ILE A 1 86 ? 0.409 -7.912 21.587 1.00 85.88 86 ILE A N 1
ATOM 694 C CA . ILE A 1 86 ? 1.138 -7.476 20.387 1.00 85.88 86 ILE A CA 1
ATOM 695 C C . ILE A 1 86 ? 0.244 -6.806 19.336 1.00 85.88 86 ILE A C 1
ATOM 697 O O . ILE A 1 86 ? 0.755 -6.065 18.498 1.00 85.88 86 ILE A O 1
ATOM 701 N N . LEU A 1 87 ? -1.079 -7.011 19.380 1.00 84.31 87 LEU A N 1
ATOM 702 C CA . LEU A 1 87 ? -2.042 -6.478 18.408 1.00 84.31 87 LEU A CA 1
ATOM 703 C C . LEU A 1 87 ? -1.854 -4.984 18.059 1.00 84.31 87 LEU A C 1
ATOM 705 O O . LEU A 1 87 ? -1.794 -4.685 16.864 1.00 84.31 87 LEU A O 1
ATOM 709 N N . PRO A 1 88 ? -1.725 -4.036 19.015 1.00 84.75 88 PRO A N 1
ATOM 710 C CA . PRO A 1 88 ? -1.548 -2.621 18.671 1.00 84.75 88 PRO A CA 1
ATOM 711 C C . PRO A 1 88 ? -0.219 -2.345 17.949 1.00 84.75 88 PRO A C 1
ATOM 713 O O . PRO A 1 88 ? -0.172 -1.531 17.027 1.00 84.75 88 PRO A O 1
ATOM 716 N N . PHE A 1 89 ? 0.851 -3.054 18.318 1.00 85.88 89 PHE A N 1
ATOM 717 C CA . PHE A 1 89 ? 2.154 -2.942 17.661 1.00 85.88 89 PHE A CA 1
ATOM 718 C C . PHE A 1 89 ? 2.144 -3.583 16.275 1.00 85.88 89 PHE A C 1
ATOM 720 O O . PHE A 1 89 ? 2.714 -3.025 15.344 1.00 85.88 89 PHE A O 1
ATOM 727 N N . HIS A 1 90 ? 1.464 -4.721 16.115 1.00 85.31 90 HIS A N 1
ATOM 728 C CA . HIS A 1 90 ? 1.290 -5.384 14.827 1.00 85.31 90 HIS A CA 1
ATOM 729 C C . HIS A 1 90 ? 0.503 -4.506 13.848 1.00 85.31 90 HIS A C 1
ATOM 731 O O . HIS A 1 90 ? 0.895 -4.380 12.694 1.00 85.31 90 HIS A O 1
ATOM 737 N N . GLN A 1 91 ? -0.572 -3.857 14.302 1.00 86.31 91 GLN A N 1
ATOM 738 C CA . GLN A 1 91 ? -1.369 -2.951 13.470 1.00 86.31 91 GLN A CA 1
ATOM 739 C C . GLN A 1 91 ? -0.562 -1.726 13.020 1.00 86.31 91 GLN A C 1
ATOM 741 O O . GLN A 1 91 ? -0.549 -1.403 11.832 1.00 86.31 91 GLN A O 1
ATOM 746 N N . LEU A 1 92 ? 0.158 -1.078 13.944 1.00 87.00 92 LEU A N 1
ATOM 747 C CA . LEU A 1 92 ? 1.038 0.046 13.611 1.00 87.00 92 LEU A CA 1
ATOM 748 C C . LEU A 1 92 ? 2.180 -0.390 12.684 1.00 87.00 92 LEU A C 1
ATOM 750 O O . LEU A 1 92 ? 2.422 0.242 11.658 1.00 87.00 92 LEU A O 1
ATOM 754 N N . GLY A 1 93 ? 2.857 -1.488 13.024 1.00 83.38 93 GLY A N 1
ATOM 755 C CA . GLY A 1 93 ? 3.931 -2.065 12.224 1.00 83.38 93 GLY A CA 1
ATOM 756 C C . GLY A 1 93 ? 3.459 -2.427 10.819 1.00 83.38 93 GLY A C 1
AT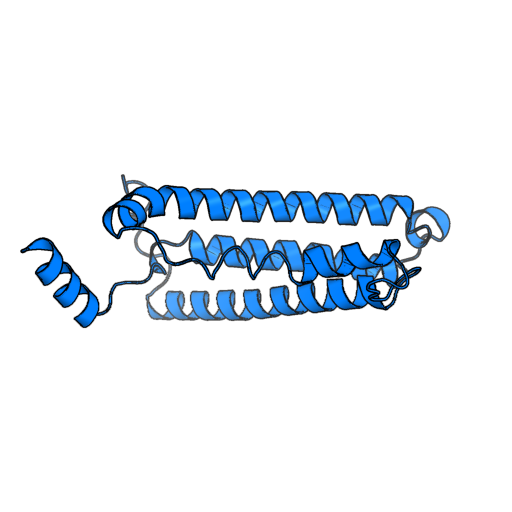OM 757 O O . GLY A 1 93 ? 4.125 -2.079 9.853 1.00 83.38 93 GLY A O 1
ATOM 758 N N . GLY A 1 94 ? 2.277 -3.030 10.686 1.00 86.19 94 GLY A N 1
ATOM 759 C CA . GLY A 1 94 ? 1.664 -3.356 9.400 1.00 86.19 94 GLY A CA 1
ATOM 760 C C . GLY A 1 94 ? 1.418 -2.125 8.527 1.00 86.19 94 GLY A C 1
ATOM 761 O O . GLY A 1 94 ? 1.744 -2.150 7.344 1.00 86.19 94 GLY A O 1
ATOM 762 N N . LEU A 1 95 ? 0.921 -1.022 9.101 1.00 89.50 95 LEU A N 1
ATOM 763 C CA . LEU A 1 95 ? 0.733 0.236 8.367 1.00 89.50 95 LEU A CA 1
ATOM 764 C C . LEU A 1 95 ? 2.061 0.878 7.943 1.00 89.50 95 LEU A C 1
ATOM 766 O O . LEU A 1 95 ? 2.180 1.342 6.809 1.00 89.50 95 LEU A O 1
ATOM 770 N N . LEU A 1 96 ? 3.065 0.885 8.824 1.00 89.81 96 LEU A N 1
ATOM 771 C CA . LEU A 1 96 ? 4.395 1.420 8.514 1.00 89.81 96 LEU A CA 1
ATOM 772 C C . LEU A 1 96 ? 5.111 0.586 7.447 1.00 89.81 96 LEU A C 1
ATOM 774 O O . LEU A 1 96 ? 5.719 1.150 6.539 1.00 89.81 96 LEU A O 1
ATOM 778 N N . ILE A 1 97 ? 5.001 -0.743 7.523 1.00 89.94 97 ILE A N 1
ATOM 779 C CA . ILE A 1 97 ? 5.538 -1.666 6.519 1.00 89.94 97 ILE A CA 1
ATOM 780 C C . ILE A 1 97 ? 4.821 -1.459 5.187 1.00 89.94 97 ILE A C 1
ATOM 782 O O . ILE A 1 97 ? 5.490 -1.316 4.172 1.00 89.94 97 ILE A O 1
ATOM 786 N N . LEU A 1 98 ? 3.486 -1.373 5.169 1.00 90.12 98 LEU A N 1
ATOM 787 C CA . LEU A 1 98 ? 2.726 -1.120 3.941 1.00 90.12 98 LEU A CA 1
ATOM 788 C C . LEU A 1 98 ? 3.166 0.186 3.266 1.00 90.12 98 LEU A C 1
ATOM 790 O O . LEU A 1 98 ? 3.418 0.209 2.059 1.00 90.12 98 LEU A O 1
ATOM 794 N N . PHE A 1 99 ? 3.298 1.263 4.043 1.00 92.31 99 PHE A N 1
ATOM 795 C CA . PHE A 1 99 ? 3.797 2.543 3.549 1.00 92.31 99 PHE A CA 1
ATOM 796 C C . PHE A 1 99 ? 5.229 2.419 3.010 1.00 92.31 99 PHE A C 1
ATOM 798 O O . PHE A 1 99 ? 5.488 2.797 1.868 1.00 92.31 99 PHE A O 1
ATOM 805 N N . GLY A 1 100 ? 6.140 1.829 3.790 1.00 90.81 100 GLY A N 1
ATOM 806 C CA . GLY A 1 100 ? 7.535 1.620 3.403 1.00 90.81 100 GLY A CA 1
ATOM 807 C C . GLY A 1 100 ? 7.675 0.791 2.126 1.00 90.81 100 GLY A C 1
ATOM 808 O O . GLY A 1 100 ? 8.330 1.230 1.188 1.00 90.81 100 GLY A O 1
ATOM 809 N N . CYS A 1 101 ? 6.988 -0.350 2.034 1.00 89.88 101 CYS A N 1
ATOM 810 C CA . CYS A 1 101 ? 6.958 -1.191 0.837 1.00 89.88 101 CYS A CA 1
ATOM 811 C C . CYS A 1 101 ? 6.409 -0.441 -0.381 1.00 89.88 101 CYS A C 1
ATOM 813 O O . CYS A 1 101 ? 6.938 -0.606 -1.477 1.00 89.88 101 CYS A O 1
ATOM 815 N N . THR A 1 102 ? 5.387 0.405 -0.200 1.00 94.19 102 THR A N 1
ATOM 816 C CA . THR A 1 102 ? 4.857 1.249 -1.284 1.00 94.19 102 THR A CA 1
ATOM 817 C C . THR A 1 102 ? 5.931 2.218 -1.780 1.00 94.19 102 THR A C 1
ATOM 819 O O . THR A 1 102 ? 6.176 2.293 -2.980 1.00 94.19 102 THR A O 1
ATOM 822 N N . VAL A 1 103 ? 6.619 2.919 -0.872 1.00 95.94 103 VAL A N 1
ATOM 823 C CA . VAL A 1 103 ? 7.715 3.839 -1.223 1.00 95.94 103 VAL A CA 1
ATOM 824 C C . VAL A 1 103 ? 8.852 3.096 -1.927 1.00 95.94 103 VAL A C 1
ATOM 826 O O . VAL A 1 103 ? 9.286 3.524 -2.993 1.00 95.94 103 VAL A O 1
ATOM 829 N N . THR A 1 104 ? 9.303 1.963 -1.386 1.00 93.56 104 THR A N 1
ATOM 830 C CA . THR A 1 104 ? 10.364 1.145 -1.991 1.00 93.56 104 THR A CA 1
ATOM 831 C C . THR A 1 104 ? 9.979 0.650 -3.386 1.00 93.56 104 THR A C 1
ATOM 833 O O . THR A 1 104 ? 10.795 0.728 -4.301 1.00 93.56 104 THR A O 1
ATOM 836 N N . ALA A 1 105 ? 8.738 0.196 -3.586 1.00 92.19 105 ALA A N 1
ATOM 837 C CA . ALA A 1 105 ? 8.256 -0.231 -4.897 1.00 92.19 105 ALA A CA 1
ATOM 838 C C . ALA A 1 105 ? 8.226 0.929 -5.904 1.00 92.19 105 ALA A C 1
ATOM 840 O O . ALA A 1 105 ? 8.669 0.767 -7.037 1.00 92.19 105 ALA A O 1
ATOM 841 N N . LEU A 1 106 ? 7.759 2.114 -5.496 1.00 95.06 106 LEU A N 1
ATOM 842 C CA . LEU A 1 106 ? 7.751 3.304 -6.353 1.00 95.06 106 LEU A CA 1
ATOM 843 C C . LEU A 1 106 ? 9.163 3.759 -6.732 1.00 95.06 106 LEU A C 1
ATOM 845 O O . LEU A 1 106 ? 9.386 4.134 -7.884 1.00 95.06 106 LEU A O 1
ATOM 849 N N . LEU A 1 107 ? 10.112 3.700 -5.793 1.00 95.19 107 LEU A N 1
ATOM 850 C CA . LEU A 1 107 ? 11.522 3.977 -6.068 1.00 95.19 107 LEU A CA 1
ATOM 851 C C . LEU A 1 107 ? 12.082 2.989 -7.096 1.00 95.19 107 LEU A C 1
ATOM 853 O O . LEU A 1 107 ? 12.643 3.429 -8.093 1.00 95.19 107 LEU A O 1
ATOM 857 N N . GLY A 1 108 ? 11.851 1.685 -6.915 1.00 90.94 108 GLY A N 1
ATOM 858 C CA . GLY A 1 108 ? 12.307 0.657 -7.856 1.00 90.94 108 GLY A CA 1
ATOM 859 C C . GLY A 1 108 ? 11.686 0.789 -9.252 1.00 90.94 108 GLY A C 1
ATOM 860 O O . GLY A 1 108 ? 12.390 0.685 -10.252 1.00 90.94 108 GLY A O 1
ATOM 861 N N . ILE A 1 109 ? 10.384 1.092 -9.341 1.00 92.25 109 ILE A N 1
ATOM 862 C CA . ILE A 1 109 ? 9.709 1.370 -10.623 1.00 92.25 109 ILE A CA 1
ATOM 863 C C . ILE A 1 109 ? 10.335 2.588 -11.307 1.00 92.25 109 ILE A C 1
ATOM 865 O O . ILE A 1 109 ? 10.591 2.557 -12.510 1.00 92.25 109 ILE A O 1
ATOM 869 N N . SER A 1 110 ? 10.584 3.655 -10.545 1.00 91.69 110 SER A N 1
ATOM 870 C CA . SER A 1 110 ? 11.153 4.896 -11.075 1.00 91.69 110 SER A CA 1
ATOM 871 C C . SER A 1 110 ? 12.598 4.707 -11.539 1.00 91.69 110 SER A C 1
ATOM 873 O O . SER A 1 110 ? 12.958 5.198 -12.605 1.00 91.69 110 SER A O 1
ATOM 875 N N . GLU A 1 111 ? 13.409 3.967 -10.780 1.00 91.81 111 GLU A N 1
ATOM 876 C CA . GLU A 1 111 ? 14.790 3.623 -11.134 1.00 91.81 111 GLU A CA 1
ATOM 877 C C . GLU A 1 111 ? 14.845 2.750 -12.391 1.00 91.81 111 GLU A C 1
ATOM 879 O O . GLU A 1 111 ? 15.572 3.066 -13.335 1.00 91.81 111 GLU A O 1
ATOM 884 N N . TYR A 1 112 ? 14.026 1.694 -12.454 1.00 87.88 112 TYR A N 1
ATOM 885 C CA . TYR A 1 112 ? 13.950 0.848 -13.641 1.00 87.88 112 TYR A CA 1
ATOM 886 C C . TYR A 1 112 ? 13.541 1.661 -14.871 1.00 87.88 112 TYR A C 1
ATOM 888 O O . TYR A 1 112 ? 14.188 1.560 -15.916 1.00 87.88 112 TYR A O 1
ATOM 896 N N . ALA A 1 113 ? 12.502 2.494 -14.744 1.00 89.50 113 ALA A N 1
ATOM 897 C CA . ALA A 1 113 ? 12.041 3.347 -15.830 1.00 89.50 113 ALA A CA 1
ATOM 898 C C . ALA A 1 113 ? 13.133 4.329 -16.281 1.00 89.50 113 ALA A C 1
ATOM 900 O O . ALA A 1 113 ? 13.365 4.466 -17.479 1.00 89.50 113 ALA A O 1
ATOM 901 N N . ALA A 1 114 ? 13.854 4.959 -15.348 1.00 87.56 114 ALA A N 1
ATOM 902 C CA . ALA A 1 114 ? 14.928 5.895 -15.673 1.00 87.56 114 ALA A CA 1
ATOM 903 C C . ALA A 1 114 ? 16.039 5.254 -16.522 1.00 87.56 114 ALA A C 1
ATOM 905 O O . ALA A 1 114 ? 16.536 5.896 -17.449 1.00 87.56 114 ALA A O 1
ATOM 906 N N . TRP A 1 115 ? 16.405 3.997 -16.241 1.00 87.56 115 TRP A N 1
ATOM 907 C CA . TRP A 1 115 ? 17.514 3.312 -16.920 1.00 87.56 115 TRP A CA 1
ATOM 908 C C . TRP A 1 115 ? 17.124 2.497 -18.147 1.00 87.56 115 TRP A C 1
ATOM 910 O O . TRP A 1 115 ? 17.952 2.333 -19.038 1.00 87.56 115 TRP A O 1
ATOM 920 N N . HIS A 1 116 ? 15.878 2.033 -18.238 1.00 84.50 116 HIS A N 1
ATOM 921 C CA . HIS A 1 116 ? 15.465 1.121 -19.310 1.00 84.50 116 HIS A CA 1
ATOM 922 C C . HIS A 1 116 ? 14.459 1.743 -20.285 1.00 84.50 116 HIS A C 1
ATOM 924 O O . HIS A 1 116 ? 14.244 1.203 -21.367 1.00 84.50 116 HIS A O 1
ATOM 930 N N . HIS A 1 117 ? 13.830 2.875 -19.951 1.00 86.25 117 HIS A N 1
ATOM 931 C CA . HIS A 1 117 ? 12.830 3.500 -20.815 1.00 86.25 117 HIS A CA 1
ATOM 932 C C . HIS A 1 117 ? 13.416 4.720 -21.537 1.00 86.25 117 HIS A C 1
ATOM 934 O O . HIS A 1 117 ? 13.245 5.865 -21.125 1.00 86.25 117 HIS A O 1
ATOM 940 N N . GLY A 1 118 ? 14.066 4.487 -22.680 1.00 82.38 118 GLY A N 1
ATOM 941 C CA . GLY A 1 118 ? 14.596 5.567 -23.526 1.00 82.38 118 GLY A CA 1
ATOM 942 C C . GLY A 1 118 ? 13.527 6.406 -24.246 1.00 82.38 118 GLY A C 1
ATOM 943 O O . GLY A 1 118 ? 13.832 7.471 -24.776 1.00 82.38 118 GLY A O 1
ATOM 944 N N . CYS A 1 119 ? 12.265 5.965 -24.273 1.00 83.94 119 CYS A N 1
ATOM 945 C CA . CYS A 1 119 ? 11.208 6.594 -25.076 1.00 83.94 119 CYS A CA 1
ATOM 946 C C . CYS A 1 119 ? 10.933 8.053 -24.678 1.00 83.94 119 CYS A C 1
ATOM 948 O O . CYS A 1 119 ? 10.770 8.917 -25.535 1.00 83.94 119 CYS A O 1
ATOM 950 N N . TRP A 1 120 ? 10.907 8.339 -23.372 1.00 80.50 120 TRP A N 1
ATOM 951 C CA . TRP A 1 120 ? 10.618 9.682 -22.868 1.00 80.50 120 TRP A CA 1
ATOM 952 C C . TRP A 1 120 ? 11.828 10.614 -22.990 1.00 80.50 120 TRP A C 1
ATOM 954 O O . TRP A 1 120 ? 11.691 11.767 -23.394 1.00 80.50 120 TRP A O 1
ATOM 964 N N . THR A 1 121 ? 13.023 10.118 -22.662 1.00 82.88 121 THR A N 1
ATOM 965 C CA . THR A 1 121 ? 14.255 10.919 -22.621 1.00 82.88 121 THR A CA 1
ATOM 966 C C . THR A 1 121 ? 14.856 11.155 -24.006 1.00 82.88 121 THR A C 1
ATOM 968 O O . THR A 1 121 ? 15.364 12.245 -24.264 1.00 82.88 121 THR A O 1
ATOM 971 N N . VAL A 1 122 ? 14.767 10.171 -24.905 1.00 85.56 122 VAL A N 1
ATOM 972 C CA . VAL A 1 122 ? 15.321 10.229 -26.267 1.00 85.56 122 VAL A CA 1
ATOM 973 C C . VAL A 1 122 ? 14.232 10.558 -27.287 1.00 85.56 122 VAL A C 1
ATOM 975 O O . VAL A 1 122 ? 14.352 11.537 -28.020 1.00 85.56 122 VAL A O 1
ATOM 978 N N . GLY A 1 123 ? 13.156 9.765 -27.315 1.00 83.62 123 GLY A N 1
ATOM 979 C CA . GLY A 1 123 ? 12.075 9.884 -28.303 1.00 83.62 123 GLY A CA 1
ATOM 980 C C . GLY A 1 123 ? 11.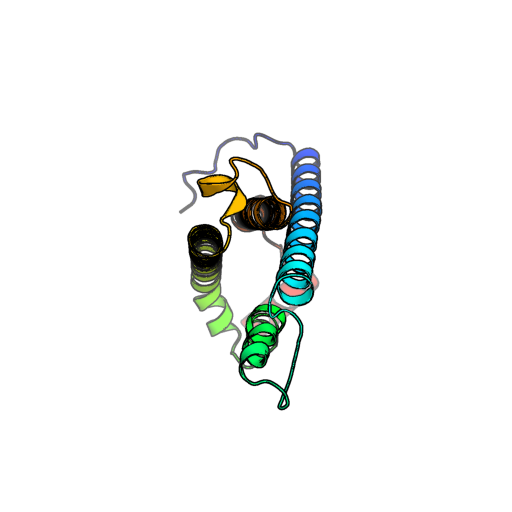057 10.994 -28.016 1.00 83.62 123 GLY A C 1
ATOM 981 O O . GLY A 1 123 ? 10.301 11.369 -28.907 1.00 83.62 123 GLY A O 1
ATOM 982 N N . LYS A 1 124 ? 11.044 11.539 -26.787 1.00 88.12 124 LYS A N 1
ATOM 983 C CA . LYS A 1 124 ? 10.027 12.481 -26.276 1.00 88.12 124 LYS A CA 1
ATOM 984 C C . LYS A 1 124 ? 8.589 11.994 -26.477 1.00 88.12 124 LYS A C 1
ATOM 986 O O . LYS A 1 124 ? 7.671 12.790 -26.671 1.00 88.12 124 LYS A O 1
ATOM 991 N N . GLU A 1 125 ? 8.394 10.685 -26.392 1.00 89.56 125 GLU A N 1
ATOM 992 C CA . GLU A 1 125 ? 7.105 10.029 -26.575 1.00 89.56 125 GLU A CA 1
ATOM 993 C C . GLU A 1 125 ? 6.763 9.125 -25.387 1.00 89.56 125 GLU A C 1
ATOM 995 O O . GLU A 1 125 ? 7.631 8.614 -24.672 1.00 89.56 125 GLU A O 1
ATOM 1000 N N . LEU A 1 126 ? 5.466 8.921 -25.166 1.00 88.00 126 LEU A N 1
ATOM 1001 C CA . LEU A 1 126 ? 4.965 8.001 -24.151 1.00 88.00 126 LEU A CA 1
ATOM 1002 C C . LEU A 1 126 ? 4.784 6.615 -24.769 1.00 88.00 126 LEU A C 1
ATOM 1004 O O . LEU A 1 126 ? 3.718 6.290 -25.289 1.00 88.00 126 LEU A O 1
ATOM 1008 N N . CYS A 1 127 ? 5.824 5.786 -24.698 1.00 89.12 127 CYS A N 1
ATOM 1009 C CA . CYS A 1 127 ? 5.712 4.392 -25.115 1.00 89.12 127 CYS A CA 1
ATOM 1010 C C . CYS A 1 127 ? 4.899 3.562 -24.110 1.00 89.12 127 CYS A C 1
ATOM 1012 O O . CYS A 1 127 ? 4.825 3.876 -22.917 1.00 89.12 127 CYS A O 1
ATOM 1014 N N . GLY A 1 128 ? 4.321 2.456 -24.587 1.00 89.00 128 GLY A N 1
ATOM 1015 C CA . GLY A 1 128 ? 3.463 1.582 -23.780 1.00 89.00 128 GLY A CA 1
ATOM 1016 C C . GLY A 1 128 ? 4.128 1.066 -22.499 1.00 89.00 128 GLY A C 1
ATOM 1017 O O . GLY A 1 128 ? 3.462 0.973 -21.472 1.00 89.00 128 GLY A O 1
ATOM 1018 N N . ARG A 1 129 ? 5.448 0.818 -22.518 1.00 86.31 129 ARG A N 1
ATOM 1019 C CA . ARG A 1 129 ? 6.206 0.397 -21.328 1.00 86.31 129 ARG A CA 1
ATOM 1020 C C . ARG A 1 129 ? 6.197 1.478 -20.240 1.00 86.31 129 ARG A C 1
ATOM 1022 O O . ARG A 1 129 ? 5.894 1.183 -19.090 1.00 86.31 129 ARG A O 1
ATOM 1029 N N . GLN A 1 130 ? 6.451 2.740 -20.603 1.00 90.50 130 GLN A N 1
ATOM 1030 C CA . GLN A 1 130 ? 6.400 3.870 -19.663 1.00 90.50 130 GLN A CA 1
ATOM 1031 C C . GLN A 1 130 ? 4.988 4.099 -19.131 1.00 90.50 130 GLN A C 1
ATOM 1033 O O . GLN A 1 130 ? 4.808 4.337 -17.937 1.00 90.50 130 GLN A O 1
ATOM 1038 N N . LEU A 1 131 ? 3.987 4.008 -20.009 1.00 91.69 131 LEU A N 1
ATOM 1039 C CA . LEU A 1 131 ? 2.590 4.117 -19.611 1.00 91.69 131 LEU A CA 1
ATOM 1040 C C . LEU A 1 131 ? 2.227 3.034 -18.586 1.00 91.69 131 LEU A C 1
ATOM 1042 O O . LEU A 1 131 ? 1.627 3.355 -17.563 1.00 91.69 131 LEU A O 1
ATOM 1046 N N . LEU A 1 132 ? 2.641 1.784 -18.814 1.00 91.50 132 LEU A N 1
ATOM 1047 C CA . LEU A 1 132 ? 2.399 0.680 -17.888 1.00 91.50 132 LEU A CA 1
ATOM 1048 C C . LEU A 1 132 ? 3.076 0.901 -16.529 1.00 91.50 132 LEU A C 1
ATOM 1050 O O . LEU A 1 132 ? 2.409 0.764 -15.507 1.00 91.50 132 LEU A O 1
ATOM 1054 N N . SER A 1 133 ? 4.356 1.288 -16.497 1.00 91.69 133 SER A N 1
ATOM 1055 C CA . SER A 1 133 ? 5.069 1.566 -15.239 1.00 91.69 133 SER A CA 1
ATOM 1056 C C . SER A 1 133 ? 4.415 2.694 -14.438 1.00 91.69 133 SER A C 1
ATOM 1058 O O . SER A 1 133 ? 4.249 2.575 -13.225 1.00 91.69 133 SER A O 1
ATOM 1060 N N . ASN A 1 134 ? 3.972 3.761 -15.110 1.00 93.00 134 ASN A N 1
ATOM 1061 C CA . ASN A 1 134 ? 3.264 4.863 -14.460 1.00 93.00 134 ASN A CA 1
ATOM 1062 C C . ASN A 1 134 ? 1.903 4.409 -13.911 1.00 93.00 134 ASN A C 1
ATOM 1064 O O . ASN A 1 134 ? 1.574 4.705 -12.763 1.00 93.00 134 ASN A O 1
ATOM 1068 N N . LEU A 1 135 ? 1.118 3.671 -14.706 1.00 94.38 135 LEU A N 1
ATOM 1069 C CA . LEU A 1 135 ? -0.176 3.130 -14.278 1.00 94.38 135 LEU A CA 1
ATOM 1070 C C . LEU A 1 135 ? -0.025 2.185 -13.083 1.00 94.38 135 LEU A C 1
ATOM 1072 O O . LEU A 1 135 ? -0.804 2.276 -12.133 1.00 94.38 135 LEU A O 1
ATOM 1076 N N . LEU A 1 136 ? 1.006 1.336 -13.090 1.00 91.69 136 LEU A N 1
ATOM 1077 C CA . LEU A 1 136 ? 1.341 0.479 -11.960 1.00 91.69 136 LEU A CA 1
ATOM 1078 C C . LEU A 1 136 ? 1.677 1.315 -10.716 1.00 91.69 136 LEU A C 1
ATOM 1080 O O . LEU A 1 136 ? 1.092 1.081 -9.660 1.00 91.69 136 LEU A O 1
ATOM 1084 N N . GLY A 1 137 ? 2.528 2.336 -10.839 1.00 94.00 137 GLY A N 1
ATOM 1085 C CA . GLY A 1 137 ? 2.853 3.241 -9.732 1.00 94.00 137 GLY A CA 1
ATOM 1086 C C . GLY A 1 137 ? 1.617 3.924 -9.131 1.00 94.00 137 GLY A C 1
ATOM 1087 O O . GLY A 1 137 ? 1.407 3.872 -7.918 1.00 94.00 137 GLY A O 1
ATOM 1088 N N . PHE A 1 138 ? 0.739 4.489 -9.966 1.00 95.31 138 PHE A N 1
ATOM 1089 C CA . PHE A 1 138 ? -0.510 5.100 -9.496 1.00 95.31 138 PHE A CA 1
ATOM 1090 C C . PHE A 1 138 ? -1.453 4.085 -8.841 1.00 95.31 138 PHE A C 1
ATOM 1092 O O . PHE A 1 138 ? -2.082 4.404 -7.830 1.00 95.31 138 PHE A O 1
ATOM 1099 N N . SER A 1 139 ? -1.528 2.860 -9.369 1.00 94.12 139 SER A N 1
ATOM 1100 C CA . SER A 1 139 ? -2.349 1.796 -8.782 1.00 94.12 139 SER A CA 1
ATOM 1101 C C . SER A 1 139 ? -1.865 1.394 -7.384 1.00 94.12 139 SER A C 1
ATOM 1103 O O . SER A 1 139 ? -2.686 1.254 -6.480 1.00 94.12 139 SER A O 1
ATOM 1105 N N . LEU A 1 140 ? -0.545 1.315 -7.164 1.00 93.69 140 LEU A N 1
ATOM 1106 C CA . LEU A 1 140 ? 0.044 1.019 -5.855 1.00 93.69 140 LEU A CA 1
ATOM 1107 C C . LEU A 1 140 ? -0.241 2.131 -4.836 1.00 93.69 140 LEU A C 1
ATOM 1109 O O . LEU A 1 140 ? -0.630 1.838 -3.704 1.00 93.69 140 LEU A O 1
ATOM 1113 N N . ILE A 1 141 ? -0.117 3.401 -5.240 1.00 96.06 141 ILE A N 1
ATOM 1114 C CA . ILE A 1 141 ? -0.455 4.554 -4.385 1.00 96.06 141 ILE A CA 1
ATOM 1115 C C . ILE A 1 141 ? -1.940 4.533 -4.013 1.00 96.06 141 ILE A C 1
ATOM 1117 O O . ILE A 1 141 ? -2.287 4.703 -2.841 1.00 96.06 141 ILE A O 1
ATOM 1121 N N . GLY A 1 142 ? -2.814 4.313 -5.000 1.00 94.88 142 GLY A N 1
ATOM 1122 C CA . GLY A 1 142 ? -4.261 4.248 -4.805 1.00 94.88 142 GLY A CA 1
ATOM 1123 C C . GLY A 1 142 ? -4.664 3.116 -3.863 1.00 94.88 142 GLY A C 1
ATOM 1124 O O . GLY A 1 142 ? -5.401 3.347 -2.903 1.00 94.88 142 GLY A O 1
ATOM 1125 N N . PHE A 1 143 ? -4.123 1.914 -4.080 1.00 93.19 143 PHE A N 1
ATOM 1126 C CA . PHE A 1 143 ? -4.331 0.753 -3.216 1.00 93.19 143 PHE A CA 1
ATOM 1127 C C . PHE A 1 143 ? -3.891 1.030 -1.775 1.00 93.19 143 PHE A C 1
ATOM 1129 O O . PHE A 1 143 ? -4.699 0.915 -0.852 1.00 93.19 143 PHE A O 1
ATOM 1136 N N . SER A 1 144 ? -2.636 1.449 -1.590 1.00 95.06 144 SER A N 1
ATOM 1137 C CA . SER A 1 144 ? -2.041 1.702 -0.273 1.00 95.06 144 SER A CA 1
ATOM 1138 C C . SER A 1 144 ? -2.817 2.770 0.500 1.00 95.06 144 SER A C 1
ATOM 1140 O O . SER A 1 144 ? -3.144 2.584 1.671 1.00 95.06 144 SER A O 1
ATOM 1142 N N . SER A 1 145 ? -3.230 3.842 -0.184 1.00 94.56 145 SER A N 1
ATOM 1143 C CA . SER A 1 145 ? -4.033 4.919 0.405 1.00 94.56 145 SER A CA 1
ATOM 1144 C C . SER A 1 145 ? -5.421 4.437 0.836 1.00 94.56 145 SER A C 1
ATOM 1146 O O . SER A 1 145 ? -5.863 4.750 1.941 1.00 94.56 145 SER A O 1
ATOM 1148 N N . CYS A 1 146 ? -6.107 3.637 0.009 1.00 93.88 146 CYS A N 1
ATOM 1149 C CA . CYS A 1 146 ? -7.403 3.061 0.381 1.00 93.88 146 CYS A CA 1
ATOM 1150 C C . CYS A 1 146 ? -7.276 2.141 1.601 1.00 93.88 146 CYS A C 1
ATOM 1152 O O . CYS A 1 146 ? -8.075 2.247 2.528 1.00 93.88 146 CYS A O 1
ATOM 1154 N N . VAL A 1 147 ? -6.262 1.268 1.631 1.00 93.19 147 VAL A N 1
ATOM 1155 C CA . VAL A 1 147 ? -6.011 0.369 2.769 1.00 93.19 147 VAL A CA 1
ATOM 1156 C C . VAL A 1 147 ? -5.682 1.163 4.031 1.00 93.19 147 VAL A C 1
ATOM 1158 O O . VAL A 1 147 ? -6.241 0.873 5.087 1.00 93.19 147 VAL A O 1
ATOM 1161 N N . PHE A 1 148 ? -4.847 2.200 3.930 1.00 93.31 148 PHE A N 1
ATOM 1162 C CA . PHE A 1 148 ? -4.523 3.063 5.063 1.00 93.31 148 PHE A CA 1
ATOM 1163 C C . PHE A 1 148 ? -5.783 3.711 5.647 1.00 93.31 148 PHE A C 1
ATOM 1165 O O . PHE A 1 148 ? -6.005 3.631 6.851 1.00 93.31 148 PHE A O 1
ATOM 1172 N N . LEU A 1 149 ? -6.651 4.284 4.805 1.00 91.50 149 LEU A N 1
ATOM 1173 C CA . LEU A 1 149 ? -7.915 4.885 5.246 1.00 91.50 149 LEU A CA 1
ATOM 1174 C C . LEU A 1 149 ? -8.866 3.859 5.875 1.00 91.50 149 LEU A C 1
ATOM 1176 O O . LEU A 1 149 ? -9.507 4.159 6.882 1.00 91.50 149 LEU A O 1
ATOM 1180 N N . LEU A 1 150 ? -8.952 2.655 5.299 1.00 91.81 150 LEU A N 1
ATOM 1181 C CA . LEU A 1 150 ? -9.788 1.571 5.819 1.00 91.81 150 LEU A CA 1
ATOM 1182 C C . LEU A 1 150 ? -9.333 1.116 7.210 1.00 91.81 150 LEU A C 1
ATOM 1184 O O . LEU A 1 150 ? -10.161 0.948 8.102 1.00 91.81 150 LEU A O 1
ATOM 1188 N N . VAL A 1 151 ? -8.026 0.936 7.404 1.00 90.50 151 VAL A N 1
ATOM 1189 C CA . VAL A 1 151 ? -7.455 0.416 8.656 1.00 90.50 151 VAL A CA 1
ATOM 1190 C C . VAL A 1 151 ? -7.341 1.501 9.730 1.00 90.50 151 VAL A C 1
ATOM 1192 O O . VAL A 1 151 ? -7.568 1.220 10.906 1.00 90.50 151 VAL A O 1
ATOM 1195 N N . ALA A 1 152 ? -7.017 2.742 9.355 1.00 88.94 152 ALA A N 1
ATOM 1196 C CA . ALA A 1 152 ? -6.843 3.843 10.302 1.00 88.94 152 ALA A CA 1
ATOM 1197 C C . ALA A 1 152 ? -8.167 4.358 10.887 1.00 88.94 152 ALA A C 1
ATOM 1199 O O . ALA A 1 152 ? -8.150 5.063 11.895 1.00 88.94 152 ALA A O 1
ATOM 1200 N N . ASN A 1 153 ? -9.315 4.032 10.280 1.00 88.12 153 ASN A N 1
ATOM 1201 C CA . ASN A 1 153 ? -10.612 4.478 10.770 1.00 88.12 153 ASN A CA 1
ATOM 1202 C C . ASN A 1 153 ? -11.112 3.588 11.928 1.00 88.12 153 ASN A C 1
ATOM 1204 O O . ASN A 1 153 ? -11.565 2.463 11.693 1.00 88.12 153 ASN A O 1
ATOM 1208 N N . PRO A 1 154 ? -11.135 4.086 13.181 1.00 85.44 154 PRO A N 1
ATOM 1209 C CA . PRO A 1 154 ? -11.543 3.284 14.333 1.00 85.44 154 PRO A CA 1
ATOM 1210 C C . PRO A 1 154 ? -13.013 2.852 14.272 1.00 85.44 154 PRO A C 1
ATOM 1212 O O . PRO A 1 154 ? -13.384 1.858 14.894 1.00 85.44 154 PRO A O 1
ATOM 1215 N N . ARG A 1 155 ? -13.858 3.556 13.504 1.00 85.69 155 ARG A N 1
ATOM 1216 C CA . ARG A 1 155 ? -15.281 3.228 13.345 1.00 85.69 155 ARG A CA 1
ATOM 1217 C C . ARG A 1 155 ? -15.501 1.931 12.563 1.00 85.69 155 ARG A C 1
ATOM 1219 O O . ARG A 1 155 ? -16.527 1.284 12.749 1.00 85.69 155 ARG A O 1
ATOM 1226 N N . TRP A 1 156 ? -14.554 1.554 11.707 1.00 89.06 156 TRP A N 1
ATOM 1227 C CA . TRP A 1 156 ? -14.620 0.332 10.900 1.00 89.06 156 TRP A CA 1
ATOM 1228 C C . TRP A 1 156 ? -13.887 -0.848 11.546 1.00 89.06 156 TRP A C 1
ATOM 1230 O O . TRP A 1 156 ? -13.782 -1.918 10.950 1.00 89.06 156 TRP A O 1
ATOM 1240 N N . LYS A 1 157 ? -13.406 -0.684 12.786 1.00 88.06 157 LYS A N 1
ATOM 1241 C CA . LYS A 1 157 ? -12.818 -1.775 13.560 1.00 88.06 157 LYS A CA 1
ATOM 1242 C C . LYS A 1 157 ? -13.870 -2.860 13.817 1.00 88.06 157 LYS A C 1
ATOM 1244 O O . LYS A 1 157 ? -14.966 -2.566 14.296 1.00 88.06 157 LYS A O 1
ATOM 1249 N N . ARG A 1 158 ? -13.517 -4.121 13.533 1.00 87.94 158 ARG A N 1
ATOM 1250 C CA . ARG A 1 158 ? -14.364 -5.290 13.815 1.00 87.94 158 ARG A CA 1
ATOM 1251 C C . ARG A 1 158 ? -14.753 -5.306 15.295 1.00 87.94 158 ARG A C 1
ATOM 1253 O O . ARG A 1 158 ? -13.883 -5.218 16.163 1.00 87.94 158 ARG A O 1
ATOM 1260 N N . ARG A 1 159 ? -16.051 -5.447 15.560 1.00 86.06 159 ARG A N 1
ATOM 1261 C CA . ARG A 1 159 ? -16.579 -5.788 16.885 1.00 86.06 159 ARG A CA 1
ATOM 1262 C C . ARG A 1 159 ? -16.681 -7.312 16.994 1.00 86.06 159 ARG A C 1
ATOM 1264 O O . ARG A 1 159 ? -16.976 -7.938 15.971 1.00 86.06 159 ARG A O 1
ATOM 1271 N N . PRO A 1 160 ? -16.392 -7.897 18.166 1.00 85.00 160 PRO A N 1
ATOM 1272 C CA . PRO A 1 160 ? -16.587 -9.325 18.366 1.00 85.00 160 PRO A CA 1
ATOM 1273 C C . PRO A 1 160 ? -18.061 -9.687 18.163 1.00 85.00 160 PRO A C 1
ATOM 1275 O O . PRO A 1 160 ? -18.954 -8.859 18.360 1.00 85.00 160 PRO A O 1
ATOM 1278 N N . LEU A 1 161 ? -18.300 -10.911 17.704 1.00 88.31 161 LEU A N 1
ATOM 1279 C CA . LEU A 1 161 ? -19.654 -11.457 17.638 1.00 88.31 161 LEU A CA 1
ATOM 1280 C C . LEU A 1 161 ? -20.123 -11.841 19.057 1.00 88.31 161 LEU A C 1
ATOM 1282 O O . LEU A 1 161 ? -19.274 -12.151 19.897 1.00 88.31 161 LEU A O 1
ATOM 1286 N N . PRO A 1 162 ? -21.439 -11.862 19.346 1.00 89.88 162 PRO A N 1
ATOM 1287 C CA . PRO A 1 162 ? -21.948 -12.212 20.677 1.00 89.88 162 PRO A CA 1
ATOM 1288 C C . PRO A 1 162 ? -21.433 -13.564 21.200 1.00 89.88 162 PRO A C 1
ATOM 1290 O O . PRO A 1 162 ? -21.117 -13.710 22.379 1.00 89.88 162 PRO A O 1
ATOM 1293 N N . GLU A 1 163 ? -21.291 -14.553 20.317 1.00 88.88 163 GLU A N 1
ATOM 1294 C CA . GLU A 1 163 ? -20.727 -15.863 20.642 1.00 88.88 163 GLU A CA 1
ATOM 1295 C C . GLU A 1 163 ? -19.233 -15.815 21.015 1.00 88.88 163 GLU A C 1
ATOM 1297 O O . GLU A 1 163 ? -18.793 -16.571 21.881 1.00 88.88 163 GLU A O 1
ATOM 1302 N N . GLU A 1 164 ? -18.452 -14.911 20.414 1.00 84.69 164 GLU A N 1
ATOM 1303 C CA . GLU A 1 164 ? -17.036 -14.714 20.748 1.00 84.69 164 GLU A CA 1
ATOM 1304 C C . GLU A 1 164 ? -16.891 -14.017 22.106 1.00 84.69 164 GLU A C 1
ATOM 1306 O O . GLU A 1 164 ? -15.975 -14.332 22.862 1.00 84.69 164 GLU A O 1
ATOM 1311 N N . GLU A 1 165 ? -17.789 -13.083 22.436 1.00 86.25 165 GLU A N 1
ATOM 1312 C CA . GLU A 1 165 ? -17.823 -12.431 23.752 1.00 86.25 165 GLU A CA 1
ATOM 1313 C C . GLU A 1 165 ? -18.106 -13.443 24.867 1.00 86.25 165 GLU A C 1
ATOM 1315 O O . GLU A 1 165 ? -17.375 -13.471 25.855 1.00 86.25 165 GLU A O 1
ATOM 1320 N N . CYS A 1 166 ? -19.094 -14.324 24.672 1.00 86.12 166 CYS A N 1
ATOM 1321 C CA . CYS A 1 166 ? -19.407 -15.394 25.621 1.00 86.12 166 CYS A CA 1
ATOM 1322 C C . CYS A 1 166 ? -18.239 -16.378 25.789 1.00 86.12 166 CYS A C 1
ATOM 1324 O O . CYS A 1 166 ? -17.894 -16.746 26.911 1.00 86.12 166 CYS A O 1
ATOM 1326 N N . LEU A 1 167 ? -17.583 -16.775 24.693 1.00 84.12 167 LEU A N 1
ATOM 1327 C CA . LEU A 1 167 ? -16.416 -17.654 24.774 1.00 84.12 167 LEU A CA 1
ATOM 1328 C C . LEU A 1 167 ? -15.257 -16.992 25.532 1.00 84.12 167 LEU A C 1
ATOM 1330 O O . LEU A 1 167 ? -14.625 -17.640 26.359 1.00 84.12 167 LEU A O 1
ATOM 1334 N N . ASN A 1 168 ? -14.994 -15.707 25.279 1.00 82.00 168 ASN A N 1
ATOM 1335 C CA . ASN A 1 168 ? -13.947 -14.972 25.987 1.00 82.00 168 ASN A CA 1
ATOM 1336 C C . ASN A 1 168 ? -14.240 -14.871 27.490 1.00 82.00 168 ASN A C 1
ATOM 1338 O O . ASN A 1 168 ? -13.327 -15.089 28.276 1.00 82.00 168 ASN A O 1
ATOM 1342 N N . SER A 1 169 ? -15.493 -14.611 27.891 1.00 83.31 169 SER A N 1
ATOM 1343 C CA . SER A 1 169 ? -15.842 -14.546 29.317 1.00 83.31 169 SER A CA 1
ATOM 1344 C C . SER A 1 169 ? -15.666 -15.882 30.034 1.00 83.31 169 SER A C 1
ATOM 1346 O O . SER A 1 169 ? -15.263 -15.889 31.186 1.00 83.31 169 SER A O 1
ATOM 1348 N N . LEU A 1 170 ? -15.927 -17.008 29.358 1.00 84.75 170 LEU A N 1
ATOM 1349 C CA . LEU A 1 170 ? -15.716 -18.337 29.942 1.00 84.75 170 LEU A CA 1
ATOM 1350 C C . LEU A 1 170 ? -14.229 -18.656 30.126 1.00 84.75 170 LEU A C 1
ATOM 1352 O O . LEU A 1 170 ? -13.862 -19.264 31.121 1.00 84.75 170 LEU A O 1
ATOM 1356 N N . VAL A 1 171 ? -13.383 -18.239 29.177 1.00 81.00 171 VAL A N 1
ATOM 1357 C CA . VAL A 1 171 ? -11.923 -18.409 29.272 1.00 81.00 171 VAL A CA 1
ATOM 1358 C C . VAL A 1 171 ? -11.324 -17.523 30.364 1.00 81.00 171 VAL A C 1
ATOM 1360 O O . VAL A 1 171 ? -10.365 -17.928 31.004 1.00 81.00 171 VAL A O 1
ATOM 1363 N N . ASP A 1 172 ? -11.863 -16.320 30.573 1.00 78.06 172 ASP A N 1
ATOM 1364 C CA . ASP A 1 172 ? -11.362 -15.396 31.597 1.00 78.06 172 ASP A CA 1
ATOM 1365 C C . ASP A 1 172 ? -11.814 -15.792 33.032 1.00 78.06 172 ASP A C 1
ATOM 1367 O O . ASP A 1 172 ? -11.275 -15.260 34.004 1.00 78.06 172 ASP A O 1
ATOM 1371 N N . GLU A 1 173 ? -12.792 -16.700 33.179 1.00 78.88 173 GLU A N 1
ATOM 1372 C CA . GLU A 1 173 ? -13.267 -17.238 34.472 1.00 78.88 173 GLU A CA 1
ATOM 1373 C C . GLU A 1 173 ? -12.522 -18.507 34.946 1.00 78.88 173 GLU A C 1
ATOM 1375 O O . GLU A 1 173 ? -12.701 -18.911 36.100 1.00 78.88 173 GLU A O 1
ATOM 1380 N N . GLU A 1 174 ? -11.697 -19.124 34.092 1.00 62.28 174 GLU A N 1
ATOM 1381 C CA . GLU A 1 174 ? -10.929 -20.358 34.360 1.00 62.28 174 GLU A CA 1
ATOM 1382 C C . GLU A 1 174 ? -9.479 -20.069 34.797 1.00 62.28 174 GLU A C 1
ATOM 1384 O O . GLU A 1 174 ? -9.008 -20.738 35.750 1.00 62.28 174 GLU A O 1
#

Sequence (174 aa):
MSLIFESPPLLDERQSTKLFNYLFILSQCFGILAVFGVAIWMGAFEDGGFAWSEDPSKQFHYHPTFGAGFLTFFWPGLSQDFRRAILPFHQLGGLLILFGCTVTALLGISEYAAWHHGCWTVGKELCGRQLLSNLLGFSLIGFSSCVFLLVANPRWKRRPLPEEECLNSLVDEE

InterPro domains:
  IPR006593 Cytochrome b561/ferric reductase, transmembrane domain [PF03188] (67-113)
  IPR043205 Cytochrome b561/Cytochrome b reductase 1-like [PTHR10106] (67-160)

pLDDT: mean 81.59, std 12.89, range [37.06, 96.06]

Secondary structure (DSSP, 8-state):
--TT--SPPSS-HHHHHHHHHHHHHHHHHHHHHHHHHHHHHHHHSTT-S--STT-HHHHTTHHHHHHHHHHHHS---S-HHHHHHHHHHHHHHHHHHHHHHHHHHHHHHHHHHHHH-HHHHTS-S--HHHHHHHHHHHHHHHHHHHHHHHHH-GGGSPPPPHHHHHHHHHHHT-

Radius of gyration: 21.52 Å; chains: 1; bounding box: 44×40×63 Å

Foldseek 3Di:
DCPPPPDDPPDDPVRVVVVLVVLVVQLVVLVVLLLVLLQCLQAPDPPHDADDVVDPVRPVSVCVNPVPPPVPPPDDPDDPVVCVVCVVVCLVVVLVVLVVVLVVLLVVLVVCCVPPPCCCVPVVDCDPSNVSSVSSNVSSVSNSVSVCVCSVDPVNDDDDDPVVVVVVVVVVVD

Organism: Meloidogyne hapla (NCBI:txid6305)